Protein AF-A0A357N8Z5-F1 (afdb_monomer_lite)

Structure (mmCIF, N/CA/C/O backbone):
data_AF-A0A357N8Z5-F1
#
_entry.id   AF-A0A357N8Z5-F1
#
loop_
_atom_site.group_PDB
_atom_site.id
_atom_site.type_symbol
_atom_site.label_atom_id
_atom_site.label_alt_id
_atom_site.label_comp_id
_atom_site.label_asym_id
_atom_site.label_entity_id
_atom_site.label_seq_id
_atom_site.pdbx_PDB_ins_code
_atom_site.Cartn_x
_atom_site.Cartn_y
_atom_site.Cartn_z
_atom_site.occupancy
_atom_site.B_iso_or_equiv
_atom_site.auth_seq_id
_atom_site.auth_comp_id
_atom_site.auth_asym_id
_atom_site.auth_atom_id
_atom_site.pdbx_PDB_model_num
ATOM 1 N N . MET A 1 1 ? 10.430 -5.031 -24.561 1.00 87.00 1 MET A N 1
ATOM 2 C CA . MET A 1 1 ? 9.116 -5.710 -24.593 1.00 87.00 1 MET A CA 1
ATOM 3 C C . MET A 1 1 ? 8.041 -4.701 -24.230 1.00 87.00 1 MET A C 1
ATOM 5 O O . MET A 1 1 ? 8.375 -3.706 -23.598 1.00 87.00 1 MET A O 1
ATOM 9 N N . ILE A 1 2 ? 6.801 -4.925 -24.657 1.00 88.12 2 ILE A N 1
ATOM 10 C CA . ILE A 1 2 ? 5.652 -4.105 -24.256 1.00 88.12 2 ILE A CA 1
ATOM 11 C C . ILE A 1 2 ? 4.908 -4.893 -23.178 1.00 88.12 2 ILE A C 1
ATOM 13 O O . ILE A 1 2 ? 4.634 -6.073 -23.383 1.00 88.12 2 ILE A O 1
ATOM 17 N N . ALA A 1 3 ? 4.638 -4.263 -22.039 1.00 85.88 3 ALA A N 1
ATOM 18 C CA . ALA A 1 3 ? 3.859 -4.836 -20.947 1.00 85.88 3 ALA A CA 1
ATOM 19 C C . ALA A 1 3 ? 2.606 -3.988 -20.716 1.00 85.88 3 ALA A C 1
ATOM 21 O O . ALA A 1 3 ? 2.680 -2.759 -20.756 1.00 85.88 3 ALA A O 1
ATOM 22 N N . GLU A 1 4 ? 1.477 -4.649 -20.484 1.00 89.44 4 GLU A N 1
ATOM 23 C CA . GLU A 1 4 ? 0.245 -3.996 -20.050 1.00 89.44 4 GLU A CA 1
ATOM 24 C C . GLU A 1 4 ? 0.266 -3.882 -18.524 1.00 89.44 4 GLU A C 1
ATOM 26 O O . GLU A 1 4 ? 0.454 -4.885 -17.841 1.00 89.44 4 GLU A O 1
ATOM 31 N N . VAL A 1 5 ? 0.149 -2.666 -17.996 1.00 88.81 5 VAL A N 1
ATOM 32 C CA . VAL A 1 5 ? 0.289 -2.356 -16.570 1.00 88.81 5 VAL A CA 1
ATOM 33 C C . VAL A 1 5 ? -0.627 -1.194 -16.211 1.00 88.81 5 VAL A C 1
ATOM 35 O O . VAL A 1 5 ? -0.629 -0.165 -16.893 1.00 88.81 5 VAL A O 1
ATOM 38 N N . ALA A 1 6 ? -1.375 -1.340 -15.116 1.00 88.62 6 ALA A N 1
ATOM 39 C CA . ALA A 1 6 ? -2.304 -0.338 -14.599 1.00 88.62 6 ALA A CA 1
ATOM 40 C C . ALA A 1 6 ? -3.270 0.227 -15.669 1.00 88.62 6 ALA A C 1
ATOM 42 O O . ALA A 1 6 ? -3.472 1.441 -15.755 1.00 88.62 6 ALA A O 1
ATOM 43 N N . GLY A 1 7 ? -3.809 -0.653 -16.520 1.00 83.50 7 GLY A N 1
ATOM 44 C CA . GLY A 1 7 ? -4.713 -0.314 -17.628 1.00 83.50 7 GLY A CA 1
ATOM 45 C C . GLY A 1 7 ? -4.071 0.403 -18.825 1.00 83.50 7 GLY A C 1
ATOM 46 O O . GLY A 1 7 ? -4.787 0.912 -19.685 1.00 83.50 7 GLY A O 1
ATOM 47 N N . GLY A 1 8 ? -2.738 0.486 -18.891 1.00 88.12 8 GLY A N 1
ATOM 48 C CA . GLY A 1 8 ? -1.997 1.082 -20.007 1.00 88.12 8 GLY A CA 1
ATOM 49 C C . GLY A 1 8 ? -0.847 0.199 -20.488 1.00 88.12 8 GLY A C 1
ATOM 50 O O . GLY A 1 8 ? -0.676 -0.918 -20.018 1.00 88.12 8 GLY A O 1
ATOM 51 N N . TYR A 1 9 ? -0.029 0.707 -21.411 1.00 89.50 9 TYR A N 1
ATOM 52 C CA . TYR A 1 9 ? 1.132 -0.013 -21.946 1.00 89.50 9 TYR A CA 1
ATOM 53 C C . TYR A 1 9 ? 2.434 0.718 -21.622 1.00 89.50 9 TYR A C 1
ATOM 55 O O . TYR A 1 9 ? 2.512 1.942 -21.736 1.00 89.50 9 TYR A O 1
ATOM 63 N N . GLN A 1 10 ? 3.475 -0.033 -21.267 1.00 88.38 10 GLN A N 1
ATOM 64 C CA . GLN A 1 10 ? 4.818 0.496 -21.032 1.00 88.38 10 GLN A CA 1
ATOM 65 C C . GLN A 1 10 ? 5.896 -0.335 -21.733 1.00 88.38 10 GLN A C 1
ATOM 67 O O . GLN A 1 10 ? 5.773 -1.552 -21.897 1.00 88.38 10 GLN A O 1
ATOM 72 N N . PHE A 1 11 ? 6.978 0.332 -22.140 1.00 92.00 11 PHE A N 1
ATOM 73 C CA . PHE A 1 11 ? 8.180 -0.339 -22.621 1.00 92.00 11 PHE A CA 1
ATOM 74 C C . PHE A 1 11 ? 9.028 -0.796 -21.434 1.00 92.00 11 PHE A C 1
ATOM 76 O O . PHE A 1 11 ? 9.430 0.013 -20.601 1.00 92.00 11 PHE A O 1
ATOM 83 N N . CYS A 1 12 ? 9.346 -2.086 -21.394 1.00 89.75 12 CYS A N 1
ATOM 84 C CA . CYS A 1 12 ? 10.223 -2.681 -20.388 1.00 89.75 12 CYS A CA 1
ATOM 85 C C . CYS A 1 12 ? 11.377 -3.437 -21.051 1.00 89.75 12 CYS A C 1
ATOM 87 O O . CYS A 1 12 ? 11.281 -3.894 -22.200 1.00 89.75 12 CYS A O 1
ATOM 89 N N . THR A 1 13 ? 12.475 -3.609 -20.322 1.00 90.56 13 THR A N 1
ATOM 90 C CA . THR A 1 13 ? 13.525 -4.562 -20.693 1.00 90.56 13 THR A CA 1
ATOM 91 C C . THR A 1 13 ? 13.007 -5.995 -20.545 1.00 90.56 13 THR A C 1
ATOM 93 O O . THR A 1 13 ? 12.034 -6.251 -19.837 1.00 90.56 13 THR A O 1
ATOM 96 N N . ARG A 1 14 ? 13.620 -6.944 -21.260 1.00 90.94 14 ARG A N 1
ATOM 97 C CA . ARG A 1 14 ? 13.328 -8.370 -21.049 1.00 90.94 14 ARG A CA 1
ATOM 98 C C . ARG A 1 14 ? 13.934 -8.805 -19.704 1.00 90.94 14 ARG A C 1
ATOM 100 O O . ARG A 1 14 ? 15.058 -8.377 -19.430 1.00 90.94 14 ARG A O 1
ATOM 107 N N . PRO A 1 15 ? 13.270 -9.671 -18.912 1.00 89.38 15 PRO A N 1
ATOM 108 C CA . PRO A 1 15 ? 13.793 -10.147 -17.625 1.00 89.38 15 PRO A CA 1
ATOM 109 C C . PRO A 1 15 ? 15.199 -10.757 -17.715 1.00 89.38 15 PRO A C 1
ATOM 111 O O . PRO A 1 15 ? 16.026 -10.541 -16.839 1.00 89.38 15 PRO A O 1
ATOM 114 N N . GLU A 1 16 ? 15.506 -11.426 -18.829 1.00 93.75 16 GLU A N 1
ATOM 115 C CA . GLU A 1 16 ? 16.829 -11.989 -19.151 1.00 93.75 16 GLU A CA 1
ATOM 116 C C . GLU A 1 16 ? 17.972 -10.955 -19.094 1.00 93.75 16 GLU A C 1
ATOM 118 O O . GLU A 1 16 ? 19.127 -11.307 -18.869 1.00 93.75 16 GLU A O 1
ATOM 123 N N . ILE A 1 17 ? 17.663 -9.668 -19.288 1.00 93.31 17 ILE A N 1
ATOM 124 C CA . ILE A 1 17 ? 18.641 -8.573 -19.325 1.00 93.31 17 ILE A CA 1
ATOM 125 C C . ILE A 1 17 ? 18.843 -7.938 -17.936 1.00 93.31 17 ILE A C 1
ATOM 127 O O . ILE A 1 17 ? 19.776 -7.152 -17.755 1.00 93.31 17 ILE A O 1
ATOM 131 N N . ALA A 1 18 ? 18.026 -8.292 -16.935 1.00 90.56 18 ALA A N 1
ATOM 132 C CA . ALA A 1 18 ? 18.079 -7.710 -15.591 1.00 90.56 18 ALA A CA 1
ATOM 133 C C . ALA A 1 18 ? 19.492 -7.699 -14.962 1.00 90.56 18 ALA A C 1
ATOM 135 O O . ALA A 1 18 ? 19.906 -6.624 -14.520 1.00 90.56 18 ALA A O 1
ATOM 136 N N . PRO A 1 19 ? 20.309 -8.778 -15.030 1.00 92.38 19 PRO A N 1
ATOM 137 C CA . PRO A 1 19 ? 21.644 -8.784 -14.419 1.00 92.38 19 PRO A CA 1
ATOM 138 C C . PRO A 1 19 ? 22.600 -7.733 -14.998 1.00 92.38 19 PRO A C 1
ATOM 140 O O . PRO A 1 19 ? 23.536 -7.293 -14.330 1.00 92.38 19 PRO A O 1
ATOM 143 N N . TYR A 1 20 ? 22.400 -7.335 -16.257 1.00 93.62 20 TYR A N 1
ATOM 144 C CA . TYR A 1 20 ? 23.212 -6.309 -16.911 1.00 93.62 20 TYR A CA 1
ATOM 145 C C . TYR A 1 20 ? 22.749 -4.903 -16.518 1.00 93.62 20 TYR A C 1
ATOM 147 O O . TYR A 1 20 ? 23.579 -4.035 -16.248 1.00 93.62 20 TYR A O 1
ATOM 155 N N . VAL A 1 21 ? 21.431 -4.693 -16.434 1.00 90.75 21 VAL A N 1
ATOM 156 C CA . VAL A 1 21 ? 20.828 -3.418 -16.011 1.00 90.75 21 VAL A CA 1
ATOM 157 C C . VAL A 1 21 ? 21.176 -3.113 -14.554 1.00 90.75 21 VAL A C 1
ATOM 159 O O . VAL A 1 21 ? 21.578 -1.994 -14.244 1.00 90.75 21 VAL A O 1
ATOM 162 N N . GLU A 1 22 ? 21.103 -4.107 -13.669 1.00 89.75 22 GLU A N 1
ATOM 163 C CA . GLU A 1 22 ? 21.455 -3.957 -12.253 1.00 89.75 22 GLU A CA 1
ATOM 164 C C . GLU A 1 22 ? 22.922 -3.564 -12.058 1.00 89.75 22 GLU A C 1
ATOM 166 O O . GLU A 1 22 ? 23.221 -2.667 -11.271 1.00 89.75 22 GLU A O 1
ATOM 171 N N . LYS A 1 23 ? 23.845 -4.173 -12.814 1.00 91.06 23 LYS A N 1
ATOM 172 C CA . LYS A 1 23 ? 25.273 -3.813 -12.774 1.00 91.06 23 LYS A CA 1
ATOM 173 C C . LYS A 1 23 ? 25.529 -2.380 -13.236 1.00 91.06 23 LYS A C 1
ATOM 175 O O . LYS A 1 23 ? 26.424 -1.727 -12.700 1.00 91.06 23 LYS A O 1
ATOM 180 N N . LEU A 1 24 ? 24.764 -1.911 -14.223 1.00 92.44 24 LEU A N 1
ATOM 181 C CA . LEU A 1 24 ? 24.899 -0.572 -14.788 1.00 92.44 24 LEU A CA 1
ATOM 182 C C . LEU A 1 24 ? 24.350 0.506 -13.845 1.00 92.44 24 LEU A C 1
ATOM 184 O O . LEU A 1 24 ? 25.033 1.493 -13.587 1.00 92.44 24 LEU A O 1
ATOM 188 N N . TYR A 1 25 ? 23.136 0.312 -13.325 1.00 89.19 25 TYR A N 1
ATOM 189 C CA . TYR A 1 25 ? 22.423 1.332 -12.549 1.00 89.19 25 TYR A CA 1
ATOM 190 C C . TYR A 1 25 ? 22.598 1.214 -11.033 1.00 89.19 25 TYR A C 1
ATOM 192 O O . TYR A 1 25 ? 22.327 2.183 -10.330 1.00 89.19 25 TYR A O 1
ATOM 200 N N . LYS A 1 26 ? 23.044 0.057 -10.523 1.00 85.50 26 LYS A N 1
ATOM 201 C CA . LYS A 1 26 ? 23.214 -0.236 -9.087 1.00 85.50 26 LYS A CA 1
ATOM 202 C C . LYS A 1 26 ? 22.037 0.272 -8.237 1.00 85.50 26 LYS A C 1
ATOM 204 O O . LYS A 1 26 ? 22.247 1.069 -7.316 1.00 85.50 26 LYS A O 1
ATOM 209 N N . PRO A 1 27 ? 20.797 -0.131 -8.563 1.00 79.69 27 PRO A N 1
ATOM 210 C CA . PRO A 1 27 ? 19.629 0.364 -7.855 1.00 79.69 27 PRO A CA 1
ATOM 211 C C . PRO A 1 27 ? 19.710 -0.019 -6.375 1.00 79.69 27 PRO A C 1
ATOM 213 O O . PRO A 1 27 ? 20.068 -1.145 -6.033 1.00 79.69 27 PRO A O 1
ATOM 216 N N . GLN A 1 28 ? 19.364 0.918 -5.494 1.00 76.19 28 GLN A N 1
ATOM 217 C CA . GLN A 1 28 ? 19.180 0.620 -4.077 1.00 76.19 28 GLN A CA 1
ATOM 218 C C . GLN A 1 28 ? 17.780 0.022 -3.899 1.00 76.19 28 GLN A C 1
ATOM 220 O O . GLN A 1 28 ? 16.798 0.723 -4.167 1.00 76.19 28 GLN A O 1
ATOM 225 N N . PRO A 1 29 ? 17.647 -1.257 -3.500 1.00 69.94 29 PRO A N 1
ATOM 226 C CA . PRO A 1 29 ? 16.340 -1.871 -3.357 1.00 69.94 29 PRO A CA 1
ATOM 227 C C . PRO A 1 29 ? 15.617 -1.223 -2.179 1.00 69.94 29 PRO A C 1
ATOM 229 O O . PRO A 1 29 ? 16.018 -1.350 -1.023 1.00 69.94 29 PRO A O 1
ATOM 232 N N . VAL A 1 30 ? 14.528 -0.516 -2.468 1.00 72.62 30 VAL A N 1
ATOM 233 C CA . VAL A 1 30 ? 13.702 0.083 -1.424 1.00 72.62 30 VAL A CA 1
ATOM 234 C C . VAL A 1 30 ? 12.741 -0.986 -0.903 1.00 72.62 30 VAL A C 1
ATOM 236 O O . VAL A 1 30 ? 11.581 -1.065 -1.304 1.00 72.62 30 VAL A O 1
ATOM 239 N N . VAL A 1 31 ? 13.223 -1.838 -0.003 1.00 84.88 31 VAL A N 1
ATOM 240 C CA . VAL A 1 31 ? 12.441 -2.964 0.528 1.00 84.88 31 VAL A CA 1
ATOM 241 C C . VAL A 1 31 ? 11.357 -2.450 1.486 1.00 84.88 31 VAL A C 1
ATOM 243 O O . VAL A 1 31 ? 11.561 -1.480 2.224 1.00 84.88 31 VAL A O 1
ATOM 246 N N . LEU A 1 32 ? 10.165 -3.043 1.430 1.00 91.00 32 LEU A N 1
ATOM 247 C CA . LEU A 1 32 ? 9.127 -2.849 2.445 1.00 91.00 32 LEU A CA 1
ATOM 248 C C . LEU A 1 32 ? 9.399 -3.799 3.613 1.00 91.00 32 LEU A C 1
ATOM 250 O O . LEU A 1 32 ? 9.769 -4.950 3.397 1.00 91.00 32 LEU A O 1
ATOM 254 N N . SER A 1 33 ? 9.202 -3.338 4.849 1.00 95.12 33 SER A N 1
ATOM 255 C CA . SER A 1 33 ? 9.260 -4.241 6.001 1.00 95.12 33 SER A CA 1
ATOM 256 C C . SER A 1 33 ? 8.145 -5.287 5.916 1.00 95.12 33 SER A C 1
ATOM 258 O O . SER A 1 33 ? 7.116 -5.057 5.274 1.00 95.12 33 SER A O 1
ATOM 260 N N . GLN A 1 34 ? 8.316 -6.405 6.621 1.00 95.31 34 GLN A N 1
ATOM 261 C CA . GLN A 1 34 ? 7.296 -7.450 6.693 1.00 95.31 34 GLN A CA 1
ATOM 262 C C . GLN A 1 34 ? 5.942 -6.893 7.165 1.00 95.31 34 GLN A C 1
ATOM 264 O O . GLN A 1 34 ? 4.920 -7.122 6.527 1.00 95.31 34 GLN A O 1
ATOM 269 N N . ALA A 1 35 ? 5.945 -6.056 8.207 1.00 95.88 35 ALA A N 1
ATOM 270 C CA . ALA A 1 35 ? 4.736 -5.410 8.717 1.00 95.88 35 ALA A CA 1
ATOM 271 C C . ALA A 1 35 ? 4.051 -4.508 7.672 1.00 95.88 35 ALA A C 1
ATOM 273 O O . ALA A 1 35 ? 2.819 -4.462 7.603 1.00 95.88 35 ALA A O 1
ATOM 274 N N . SER A 1 36 ? 4.830 -3.803 6.843 1.00 96.75 36 SER A N 1
ATOM 275 C CA . SER A 1 36 ? 4.289 -2.997 5.746 1.00 96.75 36 SER A CA 1
ATOM 276 C C . SER A 1 36 ? 3.731 -3.868 4.622 1.00 96.75 36 SER A C 1
ATOM 278 O O . SER A 1 36 ? 2.684 -3.528 4.081 1.00 96.75 36 SER A O 1
ATOM 280 N N . LEU A 1 37 ? 4.374 -4.992 4.291 1.00 96.38 37 LEU A N 1
ATOM 281 C CA . LEU A 1 37 ? 3.871 -5.938 3.288 1.00 96.38 37 LEU A CA 1
ATOM 282 C C . LEU A 1 37 ? 2.573 -6.619 3.731 1.00 96.38 37 LEU A C 1
ATOM 284 O O . LEU A 1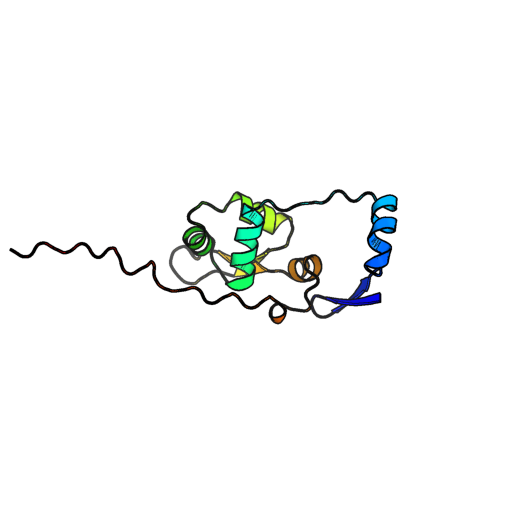 37 ? 1.629 -6.685 2.947 1.00 96.38 37 LEU A O 1
ATOM 288 N N . GLU A 1 38 ? 2.486 -7.063 4.983 1.00 97.31 38 GLU A N 1
ATOM 289 C CA . GLU A 1 38 ? 1.257 -7.621 5.562 1.00 97.31 38 GLU A CA 1
ATOM 290 C C . GLU A 1 38 ? 0.116 -6.601 5.522 1.00 97.31 38 GLU A C 1
ATOM 292 O O . GLU A 1 38 ? -0.981 -6.891 5.046 1.00 97.31 38 GLU A O 1
ATOM 297 N N . THR A 1 39 ? 0.393 -5.374 5.971 1.00 98.19 39 THR A N 1
ATOM 298 C CA . THR A 1 39 ? -0.585 -4.278 5.966 1.00 98.19 39 THR A CA 1
ATOM 299 C C . THR A 1 39 ? -1.041 -3.946 4.544 1.00 98.19 39 THR A C 1
ATOM 301 O O . THR A 1 39 ? -2.237 -3.807 4.296 1.00 98.19 39 THR A O 1
ATOM 304 N N . LEU A 1 40 ? -0.106 -3.863 3.593 1.00 97.81 40 LEU A N 1
ATOM 305 C CA . LEU A 1 40 ? -0.408 -3.609 2.187 1.00 97.81 40 LEU A CA 1
ATOM 306 C C . LEU A 1 40 ? -1.268 -4.722 1.586 1.00 97.81 40 LEU A C 1
ATOM 308 O O . LEU A 1 40 ? -2.212 -4.429 0.859 1.00 97.81 40 LEU A O 1
ATOM 312 N N . SER A 1 41 ? -0.969 -5.977 1.921 1.00 96.38 41 SER A N 1
ATOM 313 C CA . SER A 1 41 ? -1.720 -7.139 1.444 1.00 96.38 41 SER A CA 1
ATOM 314 C C . SER A 1 41 ? -3.167 -7.090 1.932 1.00 96.38 41 SER A C 1
ATOM 316 O O . SER A 1 41 ? -4.090 -7.217 1.132 1.00 96.38 41 SER A O 1
ATOM 318 N N . ILE A 1 42 ? -3.390 -6.803 3.220 1.00 97.75 42 ILE A N 1
ATOM 319 C CA . ILE A 1 42 ? -4.746 -6.644 3.769 1.00 97.75 42 ILE A CA 1
ATOM 320 C C . ILE A 1 42 ? -5.514 -5.553 3.017 1.00 97.75 42 ILE A C 1
ATOM 322 O O . ILE A 1 42 ? -6.664 -5.770 2.640 1.00 97.75 42 ILE A O 1
ATOM 326 N N . ILE A 1 43 ? -4.884 -4.404 2.757 1.00 98.25 43 ILE A N 1
ATOM 327 C CA . ILE A 1 43 ? -5.520 -3.312 2.010 1.00 98.25 43 ILE A CA 1
ATOM 328 C C . ILE A 1 43 ? -5.834 -3.748 0.575 1.00 98.25 43 ILE A C 1
ATOM 330 O O . ILE A 1 43 ? -6.952 -3.536 0.119 1.00 98.25 43 ILE A O 1
ATOM 334 N N . ALA A 1 44 ? -4.898 -4.387 -0.129 1.00 97.25 44 ALA A N 1
ATOM 335 C CA . ALA A 1 44 ? -5.095 -4.815 -1.513 1.00 97.25 44 ALA A CA 1
ATOM 336 C C . ALA A 1 44 ? -6.299 -5.760 -1.672 1.00 97.25 44 ALA A C 1
ATOM 338 O O . ALA A 1 44 ? -7.092 -5.572 -2.595 1.00 97.25 44 ALA A O 1
ATOM 339 N N . PHE A 1 45 ? -6.467 -6.706 -0.742 1.00 96.12 45 PHE A N 1
ATOM 340 C CA . PHE A 1 45 ? -7.527 -7.717 -0.787 1.00 96.12 45 PHE A CA 1
ATOM 341 C C . PHE A 1 45 ? -8.858 -7.292 -0.158 1.00 96.12 45 PHE A C 1
ATOM 343 O O . PHE A 1 45 ? -9.893 -7.844 -0.525 1.00 96.12 45 PHE A O 1
ATOM 350 N N . LYS A 1 46 ? -8.861 -6.354 0.798 1.00 96.56 46 LYS A N 1
ATOM 351 C CA . LYS A 1 46 ? -10.074 -5.967 1.547 1.00 96.56 46 LYS A CA 1
ATOM 352 C C . LYS A 1 46 ? -10.501 -4.511 1.369 1.00 96.56 46 LYS A C 1
ATOM 354 O O . LYS A 1 46 ? -11.415 -4.065 2.057 1.00 96.56 46 LYS A O 1
ATOM 359 N N . GLN A 1 47 ? -9.855 -3.754 0.484 1.00 97.44 47 GLN A N 1
ATOM 360 C CA . GLN A 1 47 ? -10.253 -2.376 0.195 1.00 97.44 47 GLN A CA 1
ATOM 361 C C . GLN A 1 47 ? -11.717 -2.265 -0.277 1.00 97.44 47 GLN A C 1
ATOM 363 O O . GLN A 1 47 ? -12.194 -3.136 -1.005 1.00 97.44 47 GLN A O 1
ATOM 368 N N . PRO A 1 48 ? -12.405 -1.156 0.046 1.00 97.81 48 PRO A N 1
ATOM 369 C CA . PRO A 1 48 ? -11.956 -0.074 0.927 1.00 97.81 48 PRO A CA 1
ATOM 370 C C . PRO A 1 48 ? -12.019 -0.477 2.415 1.00 97.81 48 PRO A C 1
ATOM 372 O O . PRO A 1 48 ? -13.053 -0.946 2.879 1.00 97.81 48 PRO A O 1
ATOM 375 N N . ILE A 1 49 ? -10.938 -0.256 3.179 1.00 98.19 49 ILE A N 1
ATOM 376 C CA . ILE A 1 49 ? -10.817 -0.709 4.585 1.00 98.19 49 ILE A CA 1
ATOM 377 C C . ILE A 1 49 ? -10.287 0.389 5.518 1.00 98.19 49 ILE A C 1
ATOM 379 O O . ILE A 1 49 ? -9.467 1.213 5.117 1.00 98.19 49 ILE A O 1
ATOM 383 N N . THR A 1 50 ? -10.741 0.428 6.770 1.00 98.12 50 THR A N 1
ATOM 384 C CA . THR A 1 50 ? -10.302 1.409 7.779 1.00 98.12 50 THR A CA 1
ATOM 385 C C . THR A 1 50 ? -9.064 0.955 8.559 1.00 98.12 50 THR A C 1
ATOM 387 O O . THR A 1 50 ? -8.795 -0.237 8.680 1.00 98.12 50 THR A O 1
ATOM 390 N N . ARG A 1 51 ? -8.338 1.901 9.183 1.00 97.56 51 ARG A N 1
ATOM 391 C CA . ARG A 1 51 ? -7.204 1.588 10.085 1.00 97.56 51 ARG A CA 1
ATOM 392 C C . ARG A 1 51 ? -7.585 0.571 11.167 1.00 97.56 51 ARG A C 1
ATOM 394 O O . ARG A 1 51 ? -6.844 -0.374 11.389 1.00 97.56 51 ARG A O 1
ATOM 401 N N . LEU A 1 52 ? -8.739 0.759 11.809 1.00 96.06 52 LEU A N 1
ATOM 402 C CA . LEU A 1 52 ? -9.216 -0.107 12.893 1.00 96.06 52 LEU A CA 1
ATOM 403 C C . LEU A 1 52 ? -9.478 -1.542 12.420 1.00 96.06 52 LEU A C 1
ATOM 405 O O . LEU A 1 52 ? -9.121 -2.485 13.114 1.00 96.06 52 LEU A O 1
ATOM 409 N N . GLU A 1 53 ? -10.061 -1.716 11.233 1.00 97.50 53 GLU A N 1
ATOM 410 C CA . GLU A 1 53 ? -10.296 -3.047 10.655 1.00 97.50 53 GLU A CA 1
ATOM 411 C C . GLU A 1 53 ? -8.977 -3.744 10.289 1.00 97.50 53 GLU A C 1
ATOM 413 O O . GLU A 1 53 ? -8.839 -4.946 10.502 1.00 97.50 53 GLU A O 1
ATOM 418 N N . ILE A 1 54 ? -7.981 -2.998 9.797 1.00 98.06 54 ILE A N 1
ATOM 419 C CA . ILE A 1 54 ? -6.635 -3.538 9.553 1.00 98.06 54 ILE A CA 1
ATOM 420 C C . ILE A 1 54 ? -5.990 -3.984 10.873 1.00 98.06 54 ILE A C 1
ATOM 422 O O . ILE A 1 54 ? -5.437 -5.081 10.941 1.00 98.06 54 ILE A O 1
ATOM 426 N N . GLU A 1 55 ? -6.058 -3.157 11.921 1.00 98.06 55 GLU A N 1
ATOM 427 C CA . GLU A 1 55 ? -5.514 -3.480 13.249 1.00 98.06 55 GLU A CA 1
ATOM 428 C C . GLU A 1 55 ? -6.193 -4.706 13.857 1.00 98.06 55 GLU A C 1
ATOM 430 O O . GLU A 1 55 ? -5.507 -5.553 14.420 1.00 98.06 55 GLU A O 1
ATOM 435 N N . ALA A 1 56 ? -7.510 -4.849 13.685 1.00 97.50 56 ALA A N 1
ATOM 436 C CA . ALA A 1 56 ? -8.250 -6.022 14.140 1.00 97.50 56 ALA A CA 1
ATOM 437 C C . ALA A 1 56 ? -7.787 -7.313 13.445 1.00 97.50 56 ALA A C 1
ATOM 439 O O . ALA A 1 56 ? -7.716 -8.355 14.084 1.00 97.50 56 ALA A O 1
ATOM 440 N N . ILE A 1 57 ? -7.432 -7.247 12.156 1.00 96.44 57 ILE A N 1
ATOM 441 C CA . ILE A 1 57 ? -6.905 -8.403 11.413 1.00 96.44 57 ILE A CA 1
ATOM 442 C C . ILE A 1 57 ? -5.452 -8.703 11.808 1.00 96.44 57 ILE A C 1
ATOM 444 O O . ILE A 1 57 ? -5.086 -9.866 11.934 1.00 96.44 57 ILE A O 1
ATOM 448 N N . ARG A 1 58 ? -4.607 -7.677 11.984 1.00 96.06 58 ARG A N 1
ATOM 449 C CA . ARG A 1 58 ? -3.182 -7.866 12.320 1.00 96.06 58 ARG A CA 1
ATOM 450 C C . ARG A 1 58 ? -2.915 -8.128 13.801 1.00 96.06 58 ARG A C 1
ATOM 452 O O . ARG A 1 58 ? -1.817 -8.557 14.139 1.00 96.06 58 ARG A O 1
ATOM 459 N N . GLY A 1 59 ? -3.851 -7.791 14.683 1.00 95.50 59 GLY A N 1
ATOM 460 C CA . GLY A 1 59 ? -3.681 -7.869 16.136 1.00 95.50 59 GLY A CA 1
ATOM 461 C C . GLY A 1 59 ? -2.690 -6.853 16.724 1.00 95.50 59 GLY A C 1
ATOM 462 O O . GLY A 1 59 ? -2.398 -6.902 17.916 1.00 95.50 59 GLY A O 1
ATOM 463 N N . VAL A 1 60 ? -2.155 -5.925 15.921 1.00 97.19 60 VAL A N 1
ATOM 464 C CA . VAL A 1 60 ? -1.155 -4.927 16.340 1.00 97.19 60 VAL A CA 1
ATOM 465 C C . VAL A 1 60 ? -1.397 -3.579 15.665 1.00 97.19 60 VAL A C 1
ATOM 467 O O . VAL A 1 60 ? -2.025 -3.505 14.608 1.00 97.19 60 VAL A O 1
ATOM 470 N N . LYS A 1 61 ? -0.845 -2.505 16.247 1.00 97.31 61 LYS A N 1
ATOM 471 C CA . LYS A 1 61 ? -0.895 -1.154 15.665 1.00 97.31 61 LYS A CA 1
ATOM 472 C C . LYS A 1 61 ? -0.211 -1.097 14.300 1.00 97.31 61 LYS A C 1
ATOM 474 O O . LYS A 1 61 ? 0.838 -1.713 14.093 1.00 97.31 61 LYS A O 1
ATOM 479 N N . VAL A 1 62 ? -0.776 -0.309 13.385 1.00 98.06 62 VAL A N 1
ATOM 480 C CA . VAL A 1 62 ? -0.307 -0.230 11.986 1.00 98.06 62 VAL A CA 1
ATOM 481 C C . VAL A 1 62 ? 0.116 1.170 11.538 1.00 98.06 62 VAL A C 1
ATOM 483 O O . VAL A 1 62 ? 0.386 1.367 10.356 1.00 98.06 62 VAL A O 1
ATOM 486 N N . ASP A 1 63 ? 0.218 2.141 12.449 1.00 97.94 63 ASP A N 1
ATOM 487 C CA . ASP A 1 63 ? 0.464 3.553 12.116 1.00 97.94 63 ASP A CA 1
ATOM 488 C C . ASP A 1 63 ? 1.726 3.766 11.259 1.00 97.94 63 ASP A C 1
ATOM 490 O O . ASP A 1 63 ? 1.673 4.422 10.220 1.00 97.94 63 ASP A O 1
ATOM 494 N N . SER A 1 64 ? 2.853 3.154 11.640 1.00 97.12 64 SER A N 1
ATOM 495 C CA . SER A 1 64 ? 4.118 3.264 10.891 1.00 97.12 64 SER A CA 1
ATOM 496 C C . SER A 1 64 ? 4.041 2.615 9.502 1.00 97.12 64 SER A C 1
ATOM 498 O O . SER A 1 64 ? 4.574 3.160 8.529 1.00 97.12 64 SER A O 1
ATOM 500 N N . ALA A 1 65 ? 3.343 1.480 9.393 1.00 97.75 65 ALA A N 1
ATOM 501 C CA . ALA A 1 65 ? 3.135 0.793 8.125 1.00 97.75 65 ALA A CA 1
ATOM 502 C C . ALA A 1 65 ? 2.259 1.638 7.191 1.00 97.75 65 ALA A C 1
ATOM 504 O O . ALA A 1 65 ? 2.654 1.894 6.056 1.00 97.75 65 ALA A O 1
ATOM 505 N N . LEU A 1 66 ? 1.121 2.145 7.679 1.00 98.06 66 LEU A N 1
ATOM 506 C CA . LEU A 1 66 ? 0.251 3.039 6.911 1.00 98.06 66 LEU A CA 1
ATOM 507 C C . LEU A 1 66 ? 0.993 4.291 6.446 1.00 98.06 66 LEU A C 1
ATOM 509 O O . LEU A 1 66 ? 0.899 4.644 5.273 1.00 98.06 66 LEU A O 1
ATOM 513 N N . HIS A 1 67 ? 1.764 4.924 7.332 1.00 97.69 67 HIS A N 1
ATOM 514 C CA . HIS A 1 67 ? 2.562 6.096 6.985 1.00 97.69 67 HIS A CA 1
ATOM 515 C C . HIS A 1 67 ? 3.546 5.789 5.848 1.00 97.69 67 HIS A C 1
ATOM 517 O O . HIS A 1 67 ? 3.526 6.461 4.821 1.00 97.69 67 HIS A O 1
ATOM 523 N N . THR A 1 68 ? 4.310 4.699 5.971 1.00 96.75 68 THR A N 1
ATOM 524 C CA . THR A 1 68 ? 5.267 4.266 4.940 1.00 96.75 68 THR A CA 1
ATOM 525 C C . THR A 1 68 ? 4.579 3.988 3.599 1.00 96.75 68 THR A C 1
ATOM 527 O O . THR A 1 68 ? 5.084 4.360 2.541 1.00 96.75 68 THR A O 1
ATOM 530 N N . LEU A 1 69 ? 3.426 3.314 3.615 1.00 97.81 69 LEU A N 1
ATOM 531 C CA . LEU A 1 69 ? 2.697 2.957 2.396 1.00 97.81 69 LEU A CA 1
ATOM 532 C C . LEU A 1 69 ? 2.078 4.182 1.705 1.00 97.81 69 LEU A C 1
ATOM 534 O O . LEU A 1 69 ? 2.044 4.225 0.472 1.00 97.81 69 LEU A O 1
ATOM 538 N N . LEU A 1 70 ? 1.623 5.174 2.478 1.00 97.94 70 LEU A N 1
ATOM 539 C CA . LEU A 1 70 ? 1.139 6.460 1.968 1.00 97.94 70 LEU A CA 1
ATOM 540 C C . LEU A 1 70 ? 2.277 7.286 1.359 1.00 97.94 70 LEU A C 1
ATOM 542 O O . LEU A 1 70 ? 2.133 7.781 0.243 1.00 97.94 70 LEU A O 1
ATOM 546 N N . GLU A 1 71 ? 3.421 7.396 2.042 1.00 96.56 71 GLU A N 1
ATOM 547 C CA . GLU A 1 71 ? 4.598 8.118 1.532 1.00 96.56 71 GLU A CA 1
ATOM 548 C C . GLU A 1 71 ? 5.097 7.533 0.209 1.00 96.56 71 GLU A C 1
ATOM 550 O O . GLU A 1 71 ? 5.420 8.262 -0.731 1.00 96.56 71 GLU A O 1
ATOM 555 N N . ARG A 1 72 ? 5.083 6.201 0.099 1.00 94.81 72 ARG A N 1
ATOM 556 C CA . ARG A 1 72 ? 5.424 5.484 -1.136 1.00 94.81 72 ARG A CA 1
ATOM 557 C C . ARG A 1 72 ? 4.305 5.468 -2.173 1.00 94.81 72 ARG A C 1
ATOM 559 O O . ARG A 1 72 ? 4.474 4.860 -3.225 1.00 94.81 72 ARG A O 1
ATOM 566 N N . LYS A 1 73 ? 3.170 6.113 -1.893 1.00 96.88 73 LYS A N 1
ATOM 567 C CA . LYS A 1 73 ? 1.997 6.198 -2.774 1.00 96.88 73 LYS A CA 1
ATOM 568 C C . LYS A 1 73 ? 1.430 4.840 -3.185 1.00 96.88 73 LYS A C 1
ATOM 570 O O . LYS A 1 73 ? 0.721 4.770 -4.182 1.00 96.88 73 LYS A O 1
ATOM 575 N N . LEU A 1 74 ? 1.699 3.769 -2.439 1.00 97.44 74 LEU A N 1
ATOM 576 C CA . LEU A 1 74 ? 1.148 2.436 -2.715 1.00 97.44 74 LEU A CA 1
ATOM 577 C C . LEU A 1 74 ? -0.322 2.345 -2.291 1.00 97.44 74 LEU A C 1
ATOM 579 O O . LEU A 1 74 ? -1.104 1.604 -2.886 1.00 97.44 74 LEU A O 1
ATOM 583 N N . ILE A 1 75 ? -0.710 3.147 -1.299 1.00 98.50 75 ILE A N 1
ATOM 584 C CA . ILE A 1 75 ? -2.095 3.300 -0.856 1.00 98.50 75 ILE A CA 1
ATOM 585 C C . ILE A 1 75 ? -2.511 4.773 -0.875 1.00 98.50 75 ILE A C 1
ATOM 587 O O . ILE A 1 75 ? -1.673 5.674 -0.932 1.00 98.50 75 ILE A O 1
ATOM 591 N N . LYS A 1 76 ? -3.818 5.015 -0.829 1.00 98.44 76 LYS A N 1
ATOM 592 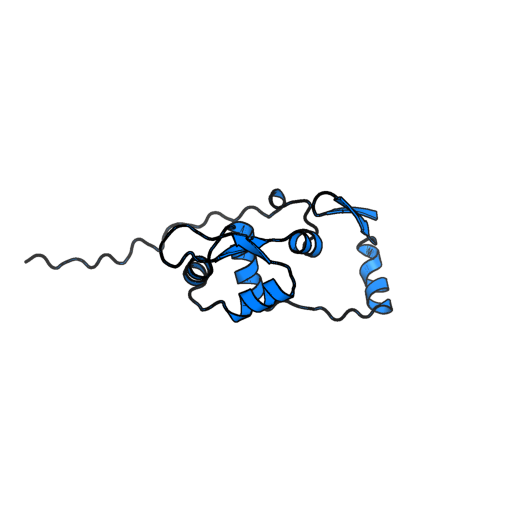C CA . LYS A 1 76 ? -4.443 6.339 -0.748 1.00 98.44 76 LYS A CA 1
ATOM 593 C C . LYS A 1 76 ? -5.684 6.299 0.135 1.00 98.44 76 LYS A C 1
ATOM 595 O O . LYS A 1 76 ? -6.238 5.228 0.387 1.00 98.44 76 LYS A O 1
ATOM 600 N N . GLU A 1 77 ? -6.158 7.475 0.532 1.00 98.00 77 GLU A N 1
ATOM 601 C CA . GLU A 1 77 ? -7.504 7.618 1.080 1.00 98.00 77 GLU A CA 1
ATOM 602 C C . GLU A 1 77 ? -8.539 7.344 -0.025 1.00 98.00 77 GLU A C 1
ATOM 604 O O . GLU A 1 77 ? -8.506 7.944 -1.101 1.00 98.00 77 GLU A O 1
ATOM 609 N N . ALA A 1 78 ? -9.447 6.410 0.237 1.00 96.81 78 ALA A N 1
ATOM 610 C CA . ALA A 1 78 ? -10.528 5.978 -0.645 1.00 96.81 78 ALA A CA 1
ATOM 611 C C . ALA A 1 78 ? -11.897 6.534 -0.205 1.00 96.81 78 ALA A C 1
ATOM 613 O O . ALA A 1 78 ? -12.938 6.066 -0.657 1.00 96.81 78 ALA A O 1
ATOM 614 N N . GLY A 1 79 ? -11.900 7.526 0.690 1.00 95.88 79 GLY A N 1
ATOM 615 C CA . GLY A 1 79 ? -13.097 8.133 1.265 1.00 95.88 79 GLY A CA 1
ATOM 616 C C . GLY A 1 79 ? -13.147 7.971 2.781 1.00 95.88 79 GLY A C 1
ATOM 617 O O . GLY A 1 79 ? -12.128 7.768 3.443 1.00 95.88 79 GLY A O 1
ATOM 618 N N . ARG A 1 80 ? -14.349 8.080 3.347 1.00 95.38 80 ARG A N 1
ATOM 619 C CA . ARG A 1 80 ? -14.592 7.904 4.783 1.00 95.38 80 ARG A CA 1
ATOM 620 C C . ARG A 1 80 ? -15.810 7.024 4.997 1.00 95.38 80 ARG A C 1
ATOM 622 O O . ARG A 1 80 ? -16.813 7.212 4.314 1.00 95.38 80 ARG A O 1
ATOM 629 N N . LYS A 1 81 ? -15.728 6.101 5.955 1.00 93.25 81 LYS A N 1
ATOM 630 C CA . LYS A 1 81 ? -16.857 5.249 6.343 1.00 93.25 81 LYS A CA 1
ATOM 631 C C . LYS A 1 81 ? -17.915 6.106 7.043 1.00 93.25 81 LYS A C 1
ATOM 633 O O . LYS A 1 81 ? -17.572 6.996 7.827 1.00 93.25 81 LYS A O 1
ATOM 638 N N . GLU A 1 82 ? -19.188 5.859 6.758 1.00 90.56 82 GLU A N 1
ATOM 639 C CA . GLU A 1 82 ? -20.286 6.497 7.487 1.00 90.56 82 GLU A CA 1
ATOM 640 C C . GLU A 1 82 ? -20.366 5.955 8.922 1.00 90.56 82 GLU A C 1
ATOM 642 O O . GLU A 1 82 ? -20.096 4.779 9.167 1.00 90.56 82 GLU A O 1
ATOM 647 N N . GLY A 1 83 ? -20.700 6.826 9.878 1.00 85.88 83 GLY A N 1
ATOM 648 C CA . GLY A 1 83 ? -20.781 6.487 11.300 1.00 85.88 83 GLY A CA 1
ATOM 649 C C . GLY A 1 83 ? -19.913 7.364 12.205 1.00 85.88 83 GLY A C 1
ATOM 650 O O . GLY A 1 83 ? -19.346 8.381 11.787 1.00 85.88 83 GLY A O 1
ATOM 651 N N . LEU A 1 84 ? -19.836 6.974 13.478 1.00 83.25 84 LEU A N 1
ATOM 652 C CA . LEU A 1 84 ? -19.126 7.714 14.523 1.00 83.25 84 LEU A CA 1
ATOM 653 C C . LEU A 1 84 ? -17.639 7.875 14.181 1.00 83.25 84 LEU A C 1
ATOM 655 O O . LEU A 1 84 ? -16.961 6.929 13.789 1.00 83.25 84 LEU A O 1
ATOM 659 N N . GLY A 1 85 ? -17.134 9.104 14.305 1.00 89.88 85 GLY A N 1
ATOM 660 C CA . GLY A 1 85 ? -15.736 9.445 14.022 1.00 89.88 85 GLY A CA 1
ATOM 661 C C . GLY A 1 85 ? -15.354 9.497 12.536 1.00 89.88 85 GLY A C 1
ATOM 662 O O . GLY A 1 85 ? -14.269 9.986 12.231 1.00 89.88 85 GLY A O 1
ATOM 663 N N . ARG A 1 86 ? -16.228 9.052 11.615 1.00 91.44 86 ARG A N 1
ATOM 664 C CA . ARG A 1 86 ? -16.016 9.039 10.151 1.00 91.44 86 ARG A CA 1
ATOM 665 C C . ARG A 1 86 ? -14.595 8.595 9.760 1.00 91.44 86 ARG A C 1
ATOM 667 O O . ARG A 1 86 ? -13.840 9.404 9.201 1.00 91.44 86 ARG A O 1
ATOM 674 N N . PRO A 1 87 ? -14.207 7.348 10.091 1.00 95.44 87 PRO A N 1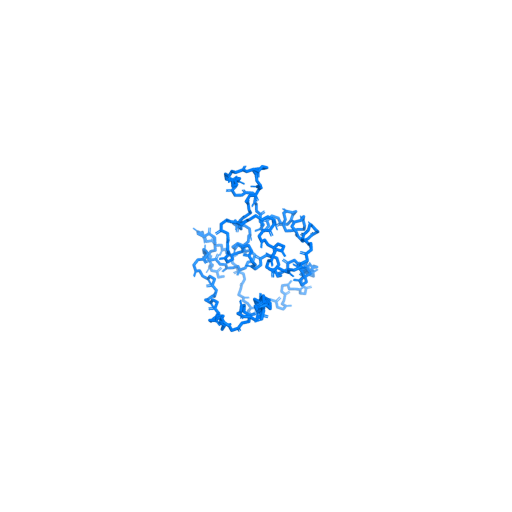
ATOM 675 C CA . PRO A 1 87 ? -12.844 6.879 9.897 1.00 95.44 87 PRO A CA 1
ATOM 676 C C . PRO A 1 87 ? -12.468 6.855 8.412 1.00 95.44 87 PRO A C 1
ATOM 678 O O . PRO A 1 87 ? -13.303 6.599 7.540 1.00 95.44 87 PRO A O 1
ATOM 681 N N . ILE A 1 88 ? -11.192 7.129 8.140 1.00 97.56 88 ILE A N 1
ATOM 682 C CA . ILE A 1 88 ? -10.609 7.106 6.796 1.00 97.56 88 ILE A CA 1
ATOM 683 C C . ILE A 1 88 ? -10.653 5.675 6.253 1.00 97.56 88 ILE A C 1
ATOM 685 O O . ILE A 1 88 ? -10.301 4.729 6.961 1.00 97.56 88 ILE A O 1
ATOM 689 N N . LEU A 1 89 ? -11.077 5.540 4.998 1.00 98.38 89 LEU A N 1
ATOM 690 C CA . LEU A 1 89 ? -10.963 4.313 4.218 1.00 98.38 89 LEU A CA 1
ATOM 691 C C . LEU A 1 89 ? -9.682 4.366 3.391 1.00 98.38 89 LEU A C 1
ATOM 693 O O . LEU A 1 89 ? -9.375 5.396 2.796 1.00 98.38 89 LEU A O 1
ATOM 697 N N . TYR A 1 90 ? -8.967 3.254 3.315 1.00 98.62 90 TYR A N 1
ATOM 698 C CA . TYR A 1 90 ? -7.758 3.091 2.520 1.00 98.62 90 TYR A CA 1
ATOM 699 C C . TYR A 1 90 ? -8.002 2.139 1.352 1.00 98.62 90 TYR A C 1
ATOM 701 O O . TYR A 1 90 ? -8.766 1.178 1.461 1.00 98.62 90 TYR A O 1
ATOM 709 N N . GLY A 1 91 ? -7.319 2.409 0.243 1.00 98.44 91 GLY A N 1
ATOM 710 C CA . GLY A 1 91 ? -7.273 1.547 -0.934 1.00 98.44 91 GLY A CA 1
ATOM 711 C C . GLY A 1 91 ? -5.948 1.689 -1.676 1.00 98.44 91 GLY A C 1
ATOM 712 O O . GLY A 1 91 ? -5.164 2.598 -1.396 1.00 98.44 91 GLY A O 1
ATOM 713 N N . THR A 1 92 ? -5.686 0.794 -2.620 1.00 98.25 92 THR A N 1
ATOM 714 C CA . THR A 1 92 ? -4.466 0.797 -3.435 1.00 98.25 92 THR A CA 1
ATOM 715 C C . THR A 1 92 ? -4.509 1.864 -4.528 1.00 98.25 92 THR A C 1
ATOM 717 O O . THR A 1 92 ? -5.558 2.420 -4.872 1.00 98.25 92 THR A O 1
ATOM 720 N N . THR A 1 93 ? -3.350 2.164 -5.102 1.00 97.62 93 THR A N 1
ATOM 721 C CA . THR A 1 93 ? -3.201 3.164 -6.166 1.00 97.62 93 THR A CA 1
ATOM 722 C C . THR A 1 93 ? -2.819 2.538 -7.509 1.00 97.62 93 THR A C 1
ATOM 724 O O . THR A 1 93 ? -2.562 1.344 -7.628 1.00 97.62 93 THR A O 1
ATOM 727 N N . VAL A 1 94 ? -2.727 3.381 -8.537 1.00 94.81 94 VAL A N 1
ATOM 728 C CA . VAL A 1 94 ? -2.101 3.029 -9.821 1.00 94.81 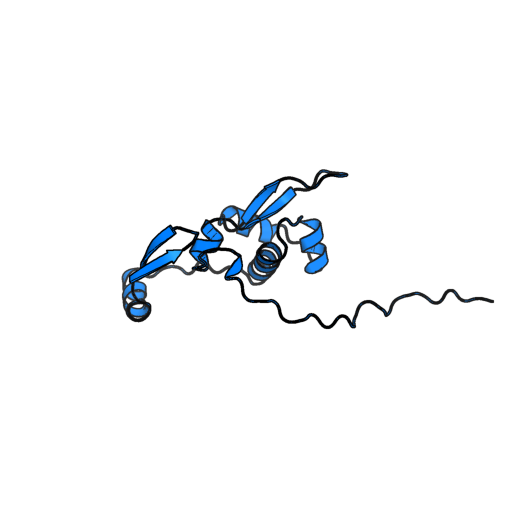94 VAL A CA 1
ATOM 729 C C . VAL A 1 94 ? -0.615 2.694 -9.633 1.00 94.81 94 VAL A C 1
ATOM 731 O O . VAL A 1 94 ? -0.098 1.821 -10.322 1.00 94.81 94 VAL A O 1
ATOM 734 N N . GLU A 1 95 ? 0.067 3.351 -8.690 1.00 94.75 95 GLU A N 1
ATOM 735 C CA . GLU A 1 95 ? 1.476 3.079 -8.389 1.00 94.75 95 GLU A CA 1
ATOM 736 C C . GLU A 1 95 ? 1.660 1.677 -7.807 1.00 94.75 95 GLU A C 1
ATOM 738 O O . GLU A 1 95 ? 2.603 0.988 -8.172 1.00 94.75 95 GLU A O 1
ATOM 743 N N . PHE A 1 96 ? 0.717 1.209 -6.982 1.00 96.38 96 PHE A N 1
ATOM 744 C CA . PHE A 1 96 ? 0.685 -0.187 -6.549 1.00 96.38 96 PHE A CA 1
ATOM 745 C C . PHE A 1 96 ? 0.631 -1.138 -7.751 1.00 96.38 96 PHE A C 1
ATOM 747 O O . PHE A 1 96 ? 1.501 -1.992 -7.889 1.00 96.38 96 PHE A O 1
ATOM 754 N N . LEU A 1 97 ? -0.315 -0.948 -8.675 1.00 94.69 97 LEU A N 1
ATOM 755 C CA . LEU A 1 97 ? -0.411 -1.801 -9.866 1.00 94.69 97 LEU A CA 1
ATOM 756 C C . LEU A 1 97 ? 0.891 -1.783 -10.681 1.00 94.69 97 LEU A C 1
ATOM 758 O O . LEU A 1 97 ? 1.368 -2.832 -11.103 1.00 94.69 97 LEU A O 1
ATOM 762 N N . ARG A 1 98 ? 1.519 -0.611 -10.834 1.00 91.38 98 ARG A N 1
ATOM 763 C CA . ARG A 1 98 ? 2.812 -0.469 -11.522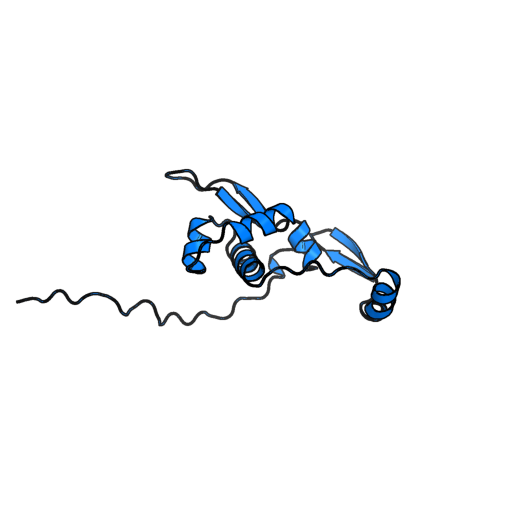 1.00 91.38 98 ARG A CA 1
ATOM 764 C C . ARG A 1 98 ? 3.945 -1.201 -10.824 1.00 91.38 98 ARG A C 1
ATOM 766 O O . ARG A 1 98 ? 4.693 -1.921 -11.480 1.00 91.38 98 ARG A O 1
ATOM 773 N N . GLN A 1 99 ? 4.052 -1.036 -9.512 1.00 89.81 99 GLN A N 1
ATOM 774 C CA . GLN A 1 99 ? 5.107 -1.631 -8.700 1.00 89.81 99 GLN A CA 1
ATOM 775 C C . GLN A 1 99 ? 5.041 -3.163 -8.706 1.00 89.81 99 GLN A C 1
ATOM 777 O O . GLN A 1 99 ? 6.085 -3.813 -8.686 1.00 89.81 99 GLN A O 1
ATOM 782 N N . PHE A 1 100 ? 3.832 -3.730 -8.748 1.00 90.69 100 PHE A N 1
ATOM 783 C CA . PHE A 1 100 ? 3.602 -5.177 -8.776 1.00 90.69 100 PHE A CA 1
ATOM 784 C C . PHE A 1 100 ? 3.396 -5.741 -10.192 1.00 90.69 100 PHE A C 1
ATOM 786 O O . PHE A 1 100 ? 3.235 -6.948 -10.345 1.00 90.69 100 PHE A O 1
ATOM 793 N N . GLY A 1 101 ? 3.434 -4.897 -11.229 1.00 89.81 101 GLY A N 1
ATOM 794 C CA . GLY A 1 101 ? 3.274 -5.319 -12.624 1.00 89.81 101 GLY A CA 1
ATOM 795 C C . GLY A 1 101 ? 1.885 -5.874 -12.954 1.00 89.81 101 GLY A C 1
ATOM 796 O O . GLY A 1 101 ? 1.767 -6.712 -13.843 1.00 89.81 101 GLY A O 1
ATOM 797 N N . LEU A 1 102 ? 0.855 -5.424 -12.238 1.00 92.62 102 LEU A N 1
ATOM 798 C CA . LEU A 1 102 ? -0.534 -5.847 -12.414 1.00 92.62 102 LEU A CA 1
ATOM 799 C C . LEU A 1 102 ? -1.236 -4.950 -13.440 1.00 92.62 102 LEU A C 1
ATOM 801 O O . LEU A 1 102 ? -0.988 -3.737 -13.493 1.00 92.62 102 LEU A O 1
ATOM 805 N N . LYS A 1 103 ? -2.145 -5.514 -14.241 1.00 91.56 103 LYS A N 1
ATOM 806 C CA . LYS A 1 103 ? -2.985 -4.718 -15.147 1.00 91.56 103 LYS A CA 1
ATOM 807 C C . LYS A 1 103 ? -4.077 -4.021 -14.358 1.00 91.56 103 LYS A C 1
ATOM 809 O O . LYS A 1 103 ? -4.270 -2.815 -14.508 1.00 91.56 103 LYS A O 1
ATOM 814 N N . ASP A 1 104 ? -4.723 -4.772 -13.479 1.00 92.75 104 ASP A N 1
ATOM 815 C CA . ASP A 1 104 ? -5.748 -4.313 -12.555 1.00 92.75 104 ASP A CA 1
ATOM 816 C C . ASP A 1 104 ? -5.771 -5.188 -11.285 1.00 92.75 104 ASP A C 1
ATOM 818 O O . ASP A 1 104 ? -4.891 -6.018 -11.062 1.00 92.75 104 ASP A O 1
ATOM 822 N N . LEU A 1 105 ? -6.735 -4.947 -10.394 1.00 92.94 105 LEU A N 1
ATOM 823 C CA . LEU A 1 105 ? -6.840 -5.675 -9.125 1.00 92.94 105 LEU A CA 1
ATOM 824 C C . LEU A 1 105 ? -7.379 -7.105 -9.275 1.00 92.94 105 LEU A C 1
ATOM 826 O O . LEU A 1 105 ? -7.231 -7.886 -8.339 1.00 92.94 105 LEU A O 1
ATOM 830 N N . ALA A 1 106 ? -7.992 -7.458 -10.408 1.00 91.38 106 ALA A N 1
ATOM 831 C CA . ALA A 1 106 ? -8.464 -8.816 -10.666 1.00 91.38 106 ALA A CA 1
ATOM 832 C C . ALA A 1 106 ? -7.306 -9.788 -10.951 1.00 91.38 106 ALA A C 1
ATOM 834 O O . ALA A 1 106 ? -7.478 -10.992 -10.788 1.00 91.38 106 ALA A O 1
ATOM 835 N N . ASP A 1 107 ? -6.121 -9.270 -11.294 1.00 90.81 107 ASP A N 1
ATOM 836 C CA . ASP A 1 107 ? -4.886 -10.053 -11.429 1.00 90.81 107 ASP A CA 1
ATOM 837 C C . ASP A 1 107 ? -4.287 -10.488 -10.075 1.00 90.81 107 ASP A C 1
ATOM 839 O O . ASP A 1 107 ? -3.286 -11.212 -10.040 1.00 90.81 107 ASP A O 1
ATOM 843 N N . LEU A 1 108 ? -4.849 -10.042 -8.944 1.00 92.50 108 LEU A N 1
ATOM 844 C CA . LEU A 1 108 ? -4.398 -10.497 -7.631 1.00 92.50 108 LEU A CA 1
ATOM 845 C C . LEU A 1 108 ? -4.662 -12.003 -7.459 1.00 92.50 108 LEU A C 1
ATOM 847 O O . LEU A 1 108 ? -5.714 -12.502 -7.865 1.00 92.50 108 LEU A O 1
ATOM 851 N N . PRO A 1 109 ? -3.735 -12.746 -6.826 1.00 89.94 109 PRO A N 1
ATOM 852 C CA . PRO A 1 109 ? -3.909 -14.177 -6.630 1.00 89.94 109 PRO A CA 1
ATOM 853 C C . PRO A 1 109 ? -5.119 -14.456 -5.738 1.00 89.94 109 PRO A C 1
ATOM 855 O O . PRO A 1 109 ? -5.362 -13.749 -4.761 1.00 89.94 109 PRO A O 1
ATOM 858 N N . VAL A 1 110 ? -5.859 -15.520 -6.047 1.00 88.19 110 VAL A N 1
ATOM 859 C CA . VAL A 1 110 ? -6.985 -15.957 -5.216 1.00 88.19 110 VAL A CA 1
ATOM 860 C C . VAL A 1 110 ? -6.457 -16.375 -3.844 1.00 88.19 110 VAL A C 1
ATOM 862 O O . VAL A 1 110 ? -5.505 -17.152 -3.749 1.00 88.19 110 VAL A O 1
ATOM 865 N N . LEU A 1 111 ? -7.068 -15.851 -2.780 1.00 85.44 111 LEU A N 1
ATOM 866 C CA . LEU A 1 111 ? -6.712 -16.236 -1.418 1.00 85.44 111 LEU A CA 1
ATOM 867 C C . LEU A 1 111 ? -7.077 -17.711 -1.180 1.00 85.44 111 LEU A C 1
ATOM 869 O O . LEU A 1 111 ? -8.151 -18.142 -1.611 1.00 85.44 111 LEU A O 1
ATOM 873 N N . PRO A 1 112 ? -6.223 -18.488 -0.492 1.00 82.44 112 PRO A N 1
ATOM 874 C CA . PRO A 1 112 ? -6.585 -19.838 -0.086 1.00 82.44 112 PRO A CA 1
ATOM 875 C C . PRO A 1 112 ? -7.834 -19.811 0.816 1.00 82.44 112 PRO A C 1
ATOM 877 O O . PRO A 1 112 ? -8.063 -18.810 1.507 1.00 82.44 112 PRO A O 1
ATOM 880 N N . PRO A 1 113 ? -8.643 -20.888 0.828 1.00 75.25 113 PRO A N 1
ATOM 881 C CA . PRO A 1 113 ? -9.737 -21.023 1.780 1.00 75.25 113 PRO A CA 1
ATOM 882 C C . PRO A 1 113 ? -9.187 -20.863 3.198 1.00 75.25 113 PRO A C 1
ATOM 884 O O . PRO A 1 113 ? -8.174 -21.467 3.544 1.00 75.25 113 PRO A O 1
ATOM 887 N N . VAL A 1 114 ? -9.827 -20.014 3.998 1.00 70.81 114 VAL A N 1
ATOM 888 C CA . VAL A 1 114 ? -9.509 -19.895 5.421 1.00 70.81 114 VAL A CA 1
ATOM 889 C C . VAL A 1 114 ? -10.378 -20.917 6.137 1.00 70.81 114 VAL A C 1
ATOM 891 O O . VAL A 1 114 ? -11.601 -20.762 6.139 1.00 70.81 114 VAL A O 1
ATOM 894 N N . ASP A 1 115 ? -9.767 -21.955 6.703 1.00 59.56 115 ASP A N 1
ATOM 895 C CA . ASP A 1 115 ? -10.468 -22.930 7.537 1.00 59.56 115 ASP A CA 1
ATOM 896 C C . ASP A 1 115 ? -11.040 -22.196 8.760 1.00 59.56 115 ASP A C 1
ATOM 898 O O . ASP A 1 115 ? -10.320 -21.652 9.598 1.00 59.56 115 ASP A O 1
ATOM 902 N N . GLN A 1 116 ? -12.366 -22.081 8.809 1.00 51.88 116 GLN A N 1
ATOM 903 C CA . GLN A 1 116 ? -13.100 -21.343 9.836 1.00 51.88 116 GLN A CA 1
ATOM 904 C C . GLN A 1 116 ? -13.261 -22.193 11.107 1.00 51.88 116 GLN A C 1
ATOM 906 O O . GLN A 1 116 ? -14.386 -22.506 11.480 1.00 51.88 116 GLN A O 1
ATOM 911 N N . GLU A 1 117 ? -12.176 -22.601 11.771 1.00 51.62 117 GLU A N 1
ATOM 912 C CA . GLU A 1 117 ? -12.286 -23.466 12.966 1.00 51.62 117 GLU A CA 1
ATOM 913 C C . GLU A 1 117 ? -11.914 -22.808 14.309 1.00 51.62 117 GLU A C 1
ATOM 915 O O . GLU A 1 117 ? -12.216 -23.379 15.351 1.00 51.62 117 GLU A O 1
ATOM 920 N N . GLU A 1 118 ? -11.385 -21.580 14.360 1.00 49.84 118 GLU A N 1
ATOM 921 C CA . GLU A 1 118 ? -10.854 -21.040 15.635 1.00 49.84 118 GLU A CA 1
ATOM 922 C C . GLU A 1 118 ? -11.738 -20.024 16.393 1.00 49.84 118 GLU A C 1
ATOM 924 O O . GLU A 1 118 ? -11.351 -19.576 17.466 1.00 49.84 118 GLU A O 1
ATOM 929 N N . ASN A 1 119 ? -12.951 -19.689 15.931 1.00 45.56 119 ASN A N 1
ATOM 930 C CA . A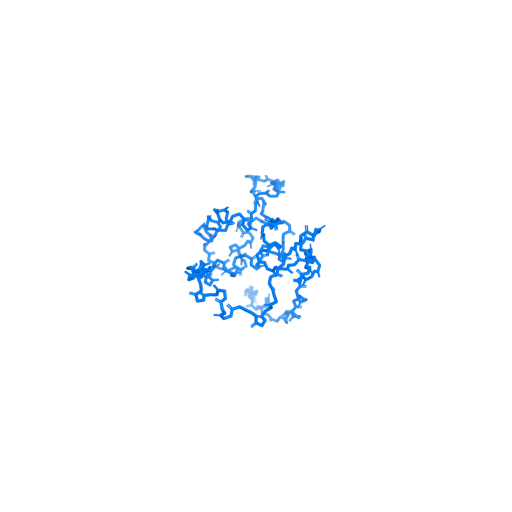SN A 1 119 ? -13.792 -18.664 16.593 1.00 45.56 119 ASN A CA 1
ATOM 931 C C . ASN A 1 119 ? -15.018 -19.190 17.374 1.00 45.56 119 ASN A C 1
ATOM 933 O O . ASN A 1 119 ? -15.913 -18.407 17.689 1.00 45.56 119 ASN A O 1
ATOM 937 N N . ALA A 1 120 ? -15.079 -20.481 17.717 1.00 46.41 120 ALA A N 1
ATOM 938 C CA . ALA A 1 120 ? -16.206 -21.059 18.471 1.00 46.41 120 ALA A CA 1
ATOM 939 C C . ALA A 1 120 ? -15.880 -21.477 19.922 1.00 46.41 120 ALA A C 1
ATOM 941 O O . ALA A 1 120 ? -16.718 -22.095 20.573 1.00 46.41 120 ALA A O 1
ATOM 942 N N . ALA A 1 121 ? -14.696 -21.149 20.448 1.00 50.41 121 ALA A N 1
ATOM 943 C CA . ALA A 1 121 ? -14.242 -21.615 21.761 1.00 50.41 121 ALA A CA 1
ATOM 944 C C . ALA A 1 121 ? -14.022 -20.476 22.773 1.00 50.41 121 ALA A C 1
ATOM 946 O O . ALA A 1 121 ? -12.969 -20.413 23.391 1.00 50.41 121 ALA A O 1
ATOM 947 N N . ASP A 1 122 ? -14.994 -19.574 22.943 1.00 52.53 122 ASP A N 1
ATOM 948 C CA . ASP A 1 122 ? -15.124 -18.826 24.204 1.00 52.53 122 ASP A CA 1
ATOM 949 C C . ASP A 1 122 ? -16.549 -18.269 24.370 1.00 52.53 122 ASP A C 1
ATOM 951 O O . ASP A 1 122 ? -16.815 -17.071 24.258 1.00 52.53 122 ASP A O 1
ATOM 955 N N . MET A 1 123 ? -17.517 -19.164 24.578 1.00 57.56 123 MET A N 1
ATOM 956 C CA . MET A 1 123 ? -18.701 -18.791 25.348 1.00 57.56 123 MET A CA 1
ATOM 957 C C . MET A 1 123 ? -18.435 -19.242 26.784 1.00 57.56 123 MET A C 1
ATOM 959 O O . MET A 1 123 ? -18.333 -20.451 27.000 1.00 57.56 123 MET A O 1
ATOM 963 N N . PRO A 1 124 ? -18.320 -18.329 27.766 1.00 56.22 124 PRO A N 1
ATOM 964 C CA . PRO A 1 124 ? -18.306 -18.746 29.154 1.00 56.22 124 PRO A CA 1
ATOM 965 C C . PRO A 1 124 ? -19.649 -19.418 29.439 1.00 56.22 124 PRO A C 1
ATOM 967 O O . PRO A 1 124 ? -20.701 -18.786 29.315 1.00 56.22 124 PRO A O 1
ATOM 970 N N . GLU A 1 125 ? -19.615 -20.702 29.794 1.00 59.25 125 GLU A N 1
ATOM 971 C CA . GLU A 1 125 ? -20.752 -21.361 30.423 1.00 59.25 125 GLU A CA 1
ATOM 972 C C . GLU A 1 125 ? -21.114 -20.534 31.663 1.00 59.25 125 GLU A C 1
ATOM 974 O O . GLU A 1 125 ? -20.365 -20.472 32.640 1.00 59.25 125 GLU A O 1
ATOM 979 N N . THR A 1 126 ? -22.242 -19.829 31.611 1.00 60.38 126 THR A N 1
ATOM 980 C CA . THR A 1 126 ? -22.885 -19.332 32.824 1.00 60.38 126 THR A CA 1
ATOM 981 C C . THR A 1 126 ? -23.166 -20.545 33.709 1.00 60.38 126 THR A C 1
ATOM 983 O O . THR A 1 126 ? -23.842 -21.462 33.238 1.00 60.38 126 THR A O 1
ATOM 986 N N . PRO A 1 127 ? -22.672 -20.590 34.960 1.00 61.75 127 PRO A N 1
ATOM 987 C CA . PRO A 1 127 ? -23.034 -21.663 35.866 1.00 61.75 127 PRO A CA 1
ATOM 988 C C . PRO A 1 127 ? -24.502 -21.473 36.252 1.00 61.75 127 PRO A C 1
ATOM 990 O O . PRO A 1 127 ? -24.825 -20.573 37.030 1.00 61.75 127 PRO A O 1
ATOM 993 N N . ASP A 1 128 ? -25.380 -22.304 35.695 1.00 60.00 128 ASP A N 1
ATOM 994 C CA . ASP A 1 128 ? -26.738 -22.461 36.205 1.00 60.00 128 ASP A CA 1
ATOM 995 C C . ASP A 1 128 ? -26.717 -23.481 37.353 1.00 60.00 128 ASP A C 1
ATOM 997 O O . ASP A 1 128 ? -26.428 -24.659 37.156 1.00 60.00 128 ASP A O 1
ATOM 1001 N N . GLN A 1 129 ? -26.926 -22.918 38.546 1.00 46.47 129 GLN A N 1
ATOM 1002 C CA . GLN A 1 129 ? -27.532 -23.441 39.783 1.00 46.47 129 GLN A CA 1
ATOM 1003 C C . GLN A 1 129 ? -27.642 -24.959 39.991 1.00 46.47 129 GLN A C 1
ATOM 1005 O O . GLN A 1 129 ? -28.396 -25.628 39.254 1.00 46.47 129 GLN A O 1
#

Radius of gyration: 19.91 Å; chains: 1; bounding box: 53×33×64 Å

Sequence (129 aa):
MIAEVAGGYQFCTRPEIAPYVEKLYKPQPVVLSQASLETLSIIAFKQPITRLEIEAIRGVKVDSALHTLLERKLIKEAGRKEGLGRPILYGTTVEFLRQFGLKDLADLPVLPPVDQEENAADMPETPDQ

Foldseek 3Di:
DWAQFQQRIDDDDDPVCVVVVCVVPVDDDPDQDPLLVLLLVCQLVPPQDFQVRSCVVVVHHCVVSVVVCVVQQQKDFPAFDDDDPRTTTMHGDSVVRVVVSHNDSVPDDDDDDDPPDDPPPDDPPDDDD

pLDDT: mean 88.18, std 13.77, range [45.56, 98.62]

Secondary structure (DSSP, 8-state):
-EEEETTEEEE---GGGHHHHHHHH-----PPPHHHHHHHHHHHHH-SEEHHHHHHHHSS--HHHHHHHHHTTSEEEEEE-SSTT-PEEEEE-HHHHHHHT-SSGGGSPPPPP----SSSS--------